Protein AF-A0A946UVP0-F1 (afdb_monomer_lite)

Secondary structure (DSSP, 8-state):
-GGGS-HHHHHHHHHHHHHHHHHH-TTT---HHHHHHHHHHHHTTT-GGGTS-TTSTTTHHHHHHHHHHHHHHHTHHHHHHHHHHHHHHHHHHHH-SS--HHHHHHHHHHHHHHHHHHHHHHHHHHHHHHHHTT--

pLDDT: mean 80.51, std 16.85, range [38.97, 98.25]

Structure (mmCIF, N/CA/C/O backbone):
data_AF-A0A946UVP0-F1
#
_entry.id   AF-A0A946UVP0-F1
#
loop_
_atom_site.group_PDB
_atom_site.id
_atom_site.type_symbol
_atom_site.label_atom_id
_atom_site.label_alt_id
_atom_site.label_comp_id
_atom_site.label_asym_id
_atom_site.label_entity_id
_atom_site.label_seq_id
_atom_site.pdbx_PDB_ins_code
_atom_site.Cartn_x
_atom_site.Cartn_y
_atom_site.Cartn_z
_atom_site.occupancy
_atom_site.B_iso_or_equiv
_atom_site.auth_seq_id
_atom_site.auth_comp_id
_atom_site.auth_asym_id
_atom_site.auth_atom_id
_atom_site.pdbx_PDB_model_num
ATOM 1 N N . GLY A 1 1 ? -6.066 4.266 -25.745 1.00 44.84 1 GLY A N 1
ATOM 2 C CA . GLY A 1 1 ? -6.816 3.814 -24.559 1.00 44.84 1 GLY A CA 1
ATOM 3 C C . GLY A 1 1 ? -6.261 2.478 -24.129 1.00 44.84 1 GLY A C 1
ATOM 4 O O . GLY A 1 1 ? -5.882 1.706 -25.005 1.00 44.84 1 GLY A O 1
ATOM 5 N N . LEU A 1 2 ? -6.172 2.228 -22.821 1.00 55.50 2 LEU A N 1
ATOM 6 C CA . LEU A 1 2 ? -5.683 0.967 -22.233 1.00 55.50 2 LEU A CA 1
ATOM 7 C C . LEU A 1 2 ? -6.486 -0.272 -22.686 1.00 55.50 2 LEU A C 1
ATOM 9 O O . LEU A 1 2 ? -6.010 -1.389 -22.537 1.00 55.50 2 LEU A O 1
ATOM 13 N N . ASP A 1 3 ? -7.634 -0.069 -23.333 1.00 59.22 3 ASP A N 1
ATOM 14 C CA . ASP A 1 3 ? -8.572 -1.089 -23.825 1.00 59.22 3 ASP A CA 1
ATOM 15 C C . ASP A 1 3 ? -8.019 -2.009 -24.936 1.00 59.22 3 ASP A C 1
ATOM 17 O O . ASP A 1 3 ? -8.702 -2.931 -25.371 1.00 59.22 3 ASP A O 1
ATOM 21 N N . ARG A 1 4 ? -6.792 -1.765 -25.424 1.00 66.00 4 ARG A N 1
ATOM 22 C CA . ARG A 1 4 ? -6.096 -2.619 -26.412 1.00 66.00 4 ARG A CA 1
ATOM 23 C C . ARG A 1 4 ? -4.838 -3.302 -25.866 1.00 66.00 4 ARG A C 1
ATOM 25 O O . ARG A 1 4 ? -4.166 -4.004 -26.618 1.00 66.00 4 ARG A O 1
ATOM 32 N N . ALA A 1 5 ? -4.484 -3.076 -24.601 1.00 68.19 5 ALA A N 1
ATOM 33 C CA . ALA A 1 5 ? -3.302 -3.688 -24.007 1.00 68.19 5 ALA A CA 1
ATOM 34 C C . ALA A 1 5 ? -3.599 -5.146 -23.596 1.00 68.19 5 ALA A C 1
ATOM 36 O O . ALA A 1 5 ? -4.657 -5.412 -23.023 1.00 68.19 5 ALA A O 1
ATOM 37 N N . PRO A 1 6 ? -2.684 -6.099 -23.845 1.00 80.38 6 PRO A N 1
ATOM 38 C CA . PRO A 1 6 ? -2.781 -7.449 -23.297 1.00 80.38 6 PRO A CA 1
ATOM 39 C C . PRO A 1 6 ? -2.973 -7.450 -21.771 1.00 80.38 6 PRO A C 1
ATOM 41 O O . PRO A 1 6 ? -2.352 -6.653 -21.068 1.00 80.38 6 PRO A O 1
ATOM 44 N N . GLY A 1 7 ? -3.774 -8.385 -21.243 1.00 79.12 7 GLY A N 1
ATOM 45 C CA . GLY A 1 7 ? -4.137 -8.423 -19.815 1.00 79.12 7 GLY A CA 1
ATOM 46 C C . GLY A 1 7 ? -2.941 -8.421 -18.855 1.00 79.12 7 GLY A C 1
ATOM 47 O O . GLY A 1 7 ? -2.952 -7.721 -17.851 1.00 79.12 7 GLY A O 1
ATOM 48 N N . PHE A 1 8 ? -1.842 -9.085 -19.222 1.00 75.69 8 PHE A N 1
ATOM 49 C CA . PHE A 1 8 ? -0.630 -9.121 -18.399 1.00 75.69 8 PHE A CA 1
ATOM 50 C C . PHE A 1 8 ? 0.042 -7.745 -18.218 1.00 75.69 8 PHE A C 1
ATOM 52 O O . PHE A 1 8 ? 0.770 -7.550 -17.240 1.00 75.69 8 PHE A O 1
ATOM 59 N N . ILE A 1 9 ? -0.156 -6.813 -19.159 1.00 78.00 9 ILE A N 1
ATOM 60 C CA . ILE A 1 9 ? 0.323 -5.427 -19.059 1.00 78.00 9 ILE A CA 1
ATOM 61 C C . ILE A 1 9 ? -0.577 -4.653 -18.097 1.00 78.00 9 ILE A C 1
ATOM 63 O O . ILE A 1 9 ? -0.078 -3.926 -17.242 1.00 78.00 9 ILE A O 1
ATOM 67 N N . VAL A 1 10 ? -1.895 -4.851 -18.193 1.00 84.31 10 VAL A N 1
ATOM 68 C CA . VAL A 1 10 ? -2.877 -4.228 -17.293 1.00 84.31 10 VAL A CA 1
ATOM 69 C C . VAL A 1 10 ? -2.602 -4.624 -15.841 1.00 84.31 10 VAL A C 1
ATOM 71 O O . VAL A 1 10 ? -2.442 -3.742 -15.001 1.00 84.31 10 VAL A O 1
ATOM 74 N N . ASP A 1 11 ? -2.398 -5.916 -15.570 1.00 85.06 11 ASP A N 1
ATOM 75 C CA . ASP A 1 11 ? -2.087 -6.423 -14.225 1.00 85.06 11 ASP A CA 1
ATOM 76 C C . ASP A 1 11 ? -0.837 -5.764 -13.616 1.00 85.06 11 ASP A C 1
ATOM 78 O O . ASP A 1 11 ? -0.764 -5.490 -12.416 1.00 85.06 11 ASP A O 1
ATOM 82 N N . ARG A 1 12 ? 0.181 -5.509 -14.445 1.00 85.06 12 ARG A N 1
ATOM 83 C CA . ARG A 1 12 ? 1.4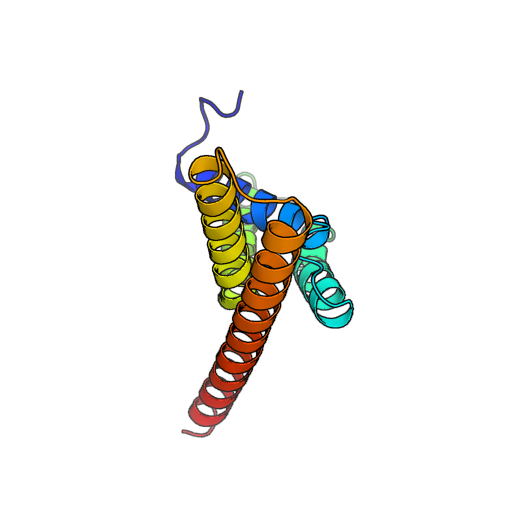35 -4.862 -14.033 1.00 85.06 12 ARG A CA 1
ATOM 84 C C . ARG A 1 12 ? 1.244 -3.382 -13.744 1.00 85.06 12 ARG A C 1
ATOM 86 O O . ARG A 1 12 ? 1.719 -2.894 -12.720 1.00 85.06 12 ARG A O 1
ATOM 93 N N . LEU A 1 13 ? 0.513 -2.684 -14.607 1.00 85.62 13 LEU A N 1
ATOM 94 C CA . LEU A 1 13 ? 0.159 -1.287 -14.378 1.00 85.62 13 LEU A CA 1
ATOM 95 C C . LEU A 1 13 ? -0.667 -1.130 -13.101 1.00 85.62 13 LEU A C 1
ATOM 97 O O . LEU A 1 13 ? -0.457 -0.180 -12.352 1.00 85.62 13 LEU A O 1
ATOM 101 N N . ASP A 1 14 ? -1.557 -2.073 -12.807 1.00 89.44 14 ASP A N 1
ATOM 102 C CA . ASP A 1 14 ? -2.351 -2.036 -11.584 1.00 89.44 14 ASP A CA 1
ATOM 103 C C . ASP A 1 14 ? -1.500 -2.285 -10.338 1.00 89.44 14 ASP A C 1
ATOM 105 O O . ASP A 1 14 ? -1.639 -1.549 -9.359 1.00 89.44 14 ASP A O 1
ATOM 109 N N . LYS A 1 15 ? -0.535 -3.213 -10.382 1.00 89.25 15 LYS A N 1
ATOM 110 C CA . LYS A 1 15 ? 0.472 -3.372 -9.313 1.00 89.25 15 LYS A CA 1
ATOM 111 C C . LYS A 1 15 ? 1.228 -2.063 -9.047 1.00 89.25 15 LYS A C 1
ATOM 113 O O . LYS A 1 15 ? 1.316 -1.644 -7.892 1.00 89.25 15 LYS A O 1
ATOM 118 N N . LEU A 1 16 ? 1.701 -1.377 -10.091 1.00 88.31 16 LEU A N 1
ATOM 119 C CA . LEU A 1 16 ? 2.358 -0.068 -9.958 1.00 88.31 16 LEU A CA 1
ATOM 120 C C . LEU A 1 16 ? 1.422 0.988 -9.354 1.00 88.31 16 LEU A C 1
ATOM 122 O O . LEU A 1 16 ? 1.808 1.707 -8.430 1.00 88.31 16 LEU A O 1
ATOM 126 N N . ARG A 1 17 ? 0.163 1.051 -9.810 1.00 90.88 17 ARG A N 1
ATOM 127 C CA . ARG A 1 17 ? -0.848 1.941 -9.217 1.00 90.88 17 ARG A CA 1
ATOM 128 C C . ARG A 1 17 ? -1.036 1.656 -7.730 1.00 90.88 17 ARG A C 1
ATOM 130 O O . ARG A 1 17 ? -1.130 2.605 -6.956 1.00 90.88 17 ARG A O 1
ATOM 137 N N . TYR A 1 18 ? -1.077 0.392 -7.309 1.00 93.94 18 TYR A N 1
ATOM 138 C CA . TYR A 1 18 ? -1.170 0.043 -5.889 1.00 93.94 18 TYR A CA 1
ATOM 139 C C . TYR A 1 18 ? 0.050 0.513 -5.095 1.00 93.94 18 TYR A C 1
ATOM 141 O O . TYR A 1 18 ? -0.135 1.043 -4.002 1.00 93.94 18 TYR A O 1
ATOM 149 N N . MET A 1 19 ? 1.267 0.392 -5.634 1.00 92.50 19 MET A N 1
ATOM 150 C CA . MET A 1 19 ? 2.481 0.896 -4.974 1.00 92.50 19 MET A CA 1
ATOM 151 C C . MET A 1 19 ? 2.419 2.415 -4.764 1.00 92.50 19 MET A C 1
ATOM 153 O O . MET A 1 19 ? 2.666 2.892 -3.657 1.00 92.50 19 MET A O 1
ATOM 157 N N . ILE A 1 20 ? 2.015 3.168 -5.792 1.00 91.44 20 ILE A N 1
ATOM 158 C CA . ILE A 1 20 ? 1.868 4.630 -5.710 1.00 91.44 20 ILE A CA 1
ATOM 159 C C . ILE A 1 20 ? 0.771 5.006 -4.705 1.00 91.44 20 ILE A C 1
ATOM 161 O O . ILE A 1 20 ? 0.999 5.817 -3.808 1.00 91.44 20 ILE A O 1
ATOM 165 N N . ARG A 1 21 ? -0.413 4.383 -4.804 1.00 95.50 21 ARG A N 1
ATOM 166 C CA . ARG A 1 21 ? -1.535 4.646 -3.888 1.00 95.50 21 ARG A CA 1
ATOM 167 C C . ARG A 1 21 ? -1.159 4.346 -2.441 1.00 95.50 21 ARG A C 1
ATOM 169 O O . ARG A 1 21 ? -1.483 5.140 -1.568 1.00 95.50 21 ARG A O 1
ATOM 176 N N . MET A 1 22 ? -0.429 3.260 -2.196 1.00 96.38 22 MET A N 1
ATOM 177 C CA . MET A 1 22 ? 0.033 2.877 -0.863 1.00 96.38 22 MET A CA 1
ATOM 178 C C . MET A 1 22 ? 0.898 3.963 -0.209 1.00 96.38 22 MET A C 1
ATOM 180 O O . MET A 1 22 ? 0.733 4.229 0.980 1.00 96.38 22 MET A O 1
ATOM 184 N N . ILE A 1 23 ? 1.804 4.595 -0.963 1.00 94.75 23 ILE A N 1
ATOM 185 C CA . ILE A 1 23 ? 2.668 5.670 -0.447 1.00 94.75 23 ILE A CA 1
ATOM 186 C C . ILE A 1 23 ? 1.843 6.910 -0.075 1.00 94.75 23 ILE A C 1
ATOM 188 O O . ILE A 1 23 ? 2.141 7.576 0.915 1.00 94.75 23 ILE A O 1
ATOM 192 N N . SER A 1 24 ? 0.810 7.224 -0.859 1.00 94.88 24 SER A N 1
ATOM 193 C CA . SER A 1 24 ? 0.026 8.457 -0.709 1.00 94.88 24 SER A CA 1
ATOM 194 C C . SER A 1 24 ? -1.224 8.323 0.173 1.00 94.88 24 SER A C 1
ATOM 196 O O . SER A 1 24 ? -1.898 9.321 0.425 1.00 94.88 24 SER A O 1
ATOM 198 N N . ASP A 1 25 ? -1.572 7.121 0.638 1.00 97.06 25 ASP A N 1
ATOM 199 C CA . ASP A 1 25 ? -2.816 6.875 1.372 1.00 97.06 25 ASP A CA 1
ATOM 200 C C . ASP A 1 25 ? -2.725 7.317 2.845 1.00 97.06 25 ASP A C 1
ATOM 202 O O . ASP A 1 25 ? -2.087 6.683 3.694 1.00 97.06 25 ASP A O 1
ATOM 206 N N . VAL A 1 26 ? -3.418 8.416 3.152 1.00 94.44 26 VAL A N 1
ATOM 207 C CA . VAL A 1 26 ? -3.455 9.060 4.476 1.00 94.44 26 VAL A CA 1
ATOM 208 C C . VAL A 1 26 ? -4.137 8.231 5.562 1.00 94.44 26 VAL A C 1
ATOM 210 O O . VAL A 1 26 ? -3.922 8.514 6.742 1.00 94.44 26 VAL A O 1
ATOM 213 N N . ASP A 1 27 ? -4.940 7.227 5.204 1.00 95.31 27 ASP A N 1
ATOM 214 C CA . ASP A 1 27 ? -5.509 6.280 6.165 1.00 95.31 27 ASP A CA 1
ATOM 215 C C . ASP A 1 27 ? -4.640 5.035 6.287 1.00 95.31 27 ASP A C 1
ATOM 217 O O . ASP A 1 27 ? -4.743 4.327 7.281 1.00 95.31 27 ASP A O 1
ATOM 221 N N . TRP A 1 28 ? -3.788 4.730 5.310 1.00 97.44 28 TRP A N 1
ATOM 222 C CA . TRP A 1 28 ? -2.816 3.651 5.454 1.00 97.44 28 TRP A CA 1
ATOM 223 C C . TRP A 1 28 ? -1.600 4.085 6.270 1.00 97.44 28 TRP A C 1
ATOM 225 O O . TRP A 1 28 ? -1.079 3.283 7.046 1.00 97.44 28 TRP A O 1
ATOM 235 N N . ARG A 1 29 ? -1.178 5.352 6.136 1.00 95.44 29 AR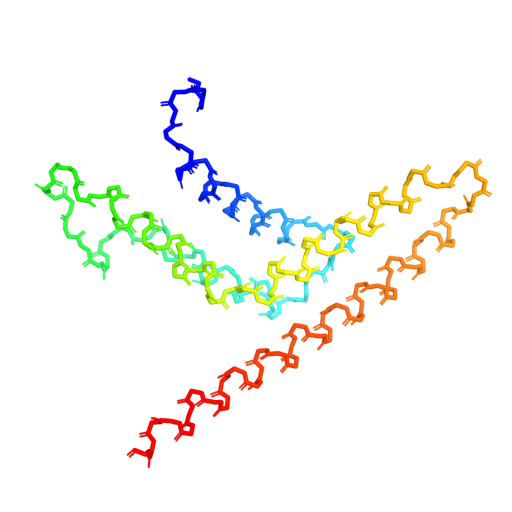G A N 1
ATOM 236 C CA . ARG A 1 29 ? -0.066 5.971 6.884 1.00 95.44 29 ARG A CA 1
ATOM 237 C C . ARG A 1 29 ? 1.139 5.046 6.971 1.00 95.44 29 ARG A C 1
ATOM 239 O O . ARG A 1 29 ? 1.550 4.629 8.061 1.00 95.44 29 ARG A O 1
ATOM 246 N N . LEU A 1 30 ? 1.657 4.665 5.808 1.00 94.56 30 LEU A N 1
ATOM 247 C CA . LEU A 1 30 ? 2.826 3.806 5.748 1.00 94.56 30 LEU A CA 1
ATOM 248 C C . LEU A 1 30 ? 3.986 4.489 6.508 1.00 94.56 30 LEU A C 1
ATOM 250 O O . LEU A 1 30 ? 4.257 5.664 6.253 1.00 94.56 30 LEU A O 1
ATOM 254 N N . PRO A 1 31 ? 4.658 3.810 7.459 1.00 93.56 31 PRO A N 1
ATOM 255 C CA . PRO A 1 31 ? 5.736 4.427 8.221 1.00 93.56 31 PRO A CA 1
ATOM 256 C C . PRO A 1 31 ? 6.872 4.869 7.307 1.00 93.56 31 PRO A C 1
ATOM 258 O O . PRO A 1 31 ? 7.176 4.197 6.324 1.00 93.56 31 PRO A O 1
ATOM 261 N N . HIS A 1 32 ? 7.532 5.968 7.662 1.00 91.62 32 HIS A N 1
ATOM 262 C CA . HIS A 1 32 ? 8.544 6.612 6.827 1.00 91.62 32 HIS A CA 1
ATOM 263 C C . HIS A 1 32 ? 9.660 5.668 6.344 1.00 91.62 32 HIS A C 1
ATOM 265 O O . HIS A 1 32 ? 10.046 5.721 5.178 1.00 91.62 32 HIS A O 1
ATOM 271 N N . ASP A 1 33 ? 10.136 4.758 7.195 1.00 88.81 33 ASP A N 1
ATOM 272 C CA . ASP A 1 33 ? 11.166 3.787 6.803 1.00 88.81 33 ASP A CA 1
ATOM 273 C C . ASP A 1 33 ? 10.657 2.775 5.766 1.00 88.81 33 ASP A C 1
ATOM 275 O O . ASP A 1 33 ? 11.403 2.353 4.883 1.00 88.81 33 ASP A O 1
ATOM 279 N N . GLU A 1 34 ? 9.373 2.413 5.828 1.00 91.19 34 GLU A N 1
ATOM 280 C CA . GLU A 1 34 ? 8.743 1.551 4.826 1.00 91.19 34 GLU A CA 1
ATOM 281 C C . GLU A 1 34 ? 8.446 2.348 3.539 1.00 91.19 34 GLU A C 1
ATOM 283 O O . GLU A 1 34 ? 8.646 1.819 2.452 1.00 91.19 34 GLU A O 1
ATOM 288 N N . VAL A 1 35 ? 8.068 3.634 3.628 1.00 92.00 35 VAL A N 1
ATOM 289 C CA . VAL A 1 35 ? 7.931 4.528 2.455 1.00 92.00 35 VAL A CA 1
ATOM 290 C C . VAL A 1 35 ? 9.249 4.637 1.700 1.00 92.00 35 VAL A C 1
ATOM 292 O O . VAL A 1 35 ? 9.275 4.407 0.495 1.00 92.00 35 VAL A O 1
ATOM 295 N N . LYS A 1 36 ? 10.352 4.929 2.400 1.00 86.69 36 LYS A N 1
ATOM 296 C CA . LYS A 1 36 ? 11.696 4.971 1.804 1.00 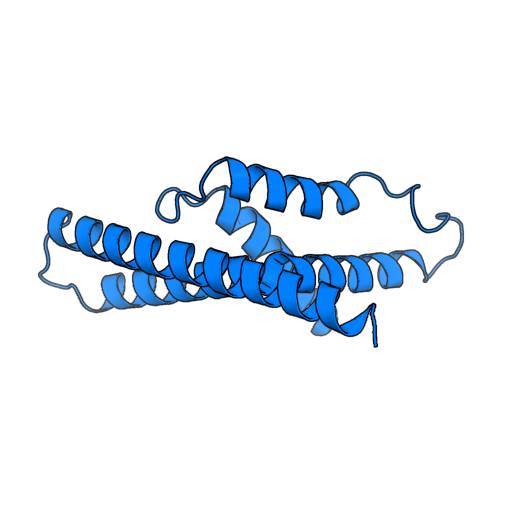86.69 36 LYS A CA 1
ATOM 297 C C . LYS A 1 36 ? 12.029 3.677 1.086 1.00 86.69 36 LYS A C 1
ATOM 299 O O . LYS A 1 36 ? 12.594 3.702 0.002 1.00 86.69 36 LYS A O 1
ATOM 304 N N . ARG A 1 37 ? 11.657 2.542 1.672 1.00 85.06 37 ARG A N 1
ATOM 305 C CA . ARG A 1 37 ? 11.899 1.251 1.046 1.00 85.06 37 ARG A CA 1
ATOM 306 C C . ARG A 1 37 ? 11.102 1.062 -0.241 1.00 85.06 37 ARG A C 1
ATOM 308 O O . ARG A 1 37 ? 11.673 0.611 -1.226 1.00 85.06 37 ARG A O 1
ATOM 315 N N . VAL A 1 38 ? 9.814 1.401 -0.239 1.00 87.19 38 VAL A N 1
ATOM 316 C CA . VAL A 1 38 ? 8.984 1.329 -1.450 1.00 87.19 38 VAL A CA 1
ATOM 317 C C . VAL A 1 38 ? 9.532 2.281 -2.514 1.00 87.19 38 VAL A C 1
ATOM 319 O O . VAL A 1 38 ? 9.659 1.881 -3.662 1.00 87.19 38 VAL A O 1
ATOM 322 N N . LEU A 1 39 ? 9.932 3.500 -2.138 1.00 85.19 39 LEU A N 1
ATOM 323 C CA . LEU A 1 39 ? 10.554 4.458 -3.056 1.00 85.19 39 LEU A CA 1
ATOM 324 C C . LEU A 1 39 ? 11.879 3.948 -3.623 1.00 85.19 39 LEU A C 1
ATOM 326 O O . LEU A 1 39 ? 12.082 4.072 -4.820 1.00 85.19 39 LEU A O 1
ATOM 330 N N . ASN A 1 40 ? 12.742 3.328 -2.817 1.00 79.88 40 ASN A N 1
ATOM 331 C CA . ASN A 1 40 ? 13.982 2.727 -3.313 1.00 79.88 40 ASN A CA 1
ATOM 332 C C . ASN A 1 40 ? 13.700 1.595 -4.309 1.00 79.88 40 ASN A C 1
ATOM 334 O O . ASN A 1 40 ? 14.379 1.494 -5.321 1.00 79.88 40 ASN A O 1
ATOM 338 N N . ALA A 1 41 ? 12.680 0.771 -4.050 1.00 79.69 41 ALA A N 1
ATOM 339 C CA . ALA A 1 41 ? 12.264 -0.275 -4.980 1.00 79.69 41 ALA A CA 1
ATOM 340 C C . ALA A 1 41 ? 11.644 0.303 -6.271 1.00 79.69 41 ALA A C 1
ATOM 342 O O . ALA A 1 41 ? 11.775 -0.287 -7.337 1.00 79.69 41 ALA A O 1
ATOM 343 N N . LEU A 1 42 ? 10.990 1.467 -6.193 1.00 76.88 42 LEU A N 1
ATOM 344 C CA . LEU A 1 42 ? 10.437 2.173 -7.353 1.00 76.88 42 LEU A CA 1
ATOM 345 C C . LEU A 1 42 ? 11.477 3.011 -8.114 1.00 76.88 42 LEU A C 1
ATOM 347 O O . LEU A 1 42 ? 11.300 3.237 -9.305 1.00 76.88 42 LEU A O 1
ATOM 351 N N . ALA A 1 43 ? 12.549 3.464 -7.463 1.00 73.06 43 ALA A N 1
ATOM 352 C CA . ALA A 1 43 ? 13.622 4.235 -8.093 1.00 73.06 43 ALA A CA 1
ATOM 353 C C . ALA A 1 43 ? 14.340 3.433 -9.192 1.00 73.06 43 ALA A C 1
ATOM 355 O O . ALA A 1 43 ? 14.866 4.012 -10.135 1.00 73.06 43 ALA A O 1
ATOM 356 N N . TYR A 1 44 ? 14.268 2.100 -9.142 1.00 63.62 44 TYR A N 1
ATOM 357 C CA . TYR A 1 44 ? 14.724 1.239 -10.234 1.00 63.62 44 TYR A CA 1
ATOM 358 C C . TYR A 1 44 ? 13.954 1.441 -11.553 1.00 63.62 44 TYR A C 1
ATOM 360 O O . TYR A 1 44 ? 14.442 1.019 -12.590 1.00 63.62 44 TYR A O 1
ATOM 368 N N . PHE A 1 45 ? 12.780 2.089 -11.550 1.00 64.12 45 PHE A N 1
ATOM 369 C CA . PHE A 1 45 ? 12.071 2.471 -12.783 1.00 64.12 45 PHE A CA 1
ATOM 370 C C . PHE A 1 45 ? 12.539 3.807 -13.372 1.00 64.12 45 PHE A C 1
ATOM 372 O O . PHE A 1 45 ? 12.114 4.158 -14.470 1.00 64.12 45 PHE A O 1
ATOM 379 N N . THR A 1 46 ? 13.331 4.597 -12.640 1.00 59.97 46 THR A N 1
ATOM 380 C CA . THR A 1 46 ? 13.711 5.956 -13.061 1.00 59.97 46 THR A CA 1
ATOM 381 C C . THR A 1 46 ? 15.109 6.051 -13.668 1.00 59.97 46 THR A C 1
ATOM 383 O O . THR A 1 46 ? 15.424 7.098 -14.221 1.00 59.97 46 THR A O 1
ATOM 386 N N . GLU A 1 47 ? 15.906 4.979 -13.611 1.00 55.94 47 GLU A N 1
ATOM 387 C CA . GLU A 1 47 ? 17.228 4.880 -14.246 1.00 55.94 47 GLU A CA 1
ATOM 388 C C . GLU A 1 47 ? 17.206 3.724 -15.274 1.00 55.94 47 GLU A C 1
ATOM 390 O O . GLU A 1 47 ? 17.379 2.564 -14.896 1.00 55.94 47 GLU A O 1
ATOM 395 N N . PRO A 1 48 ? 16.921 3.998 -16.562 1.00 48.47 48 PRO A N 1
ATOM 396 C CA . PRO A 1 48 ? 16.810 2.967 -17.605 1.00 48.47 48 PRO A CA 1
ATOM 397 C C . PRO A 1 48 ? 18.147 2.283 -17.932 1.00 48.47 48 PRO A C 1
ATOM 399 O O . PRO A 1 48 ? 18.171 1.129 -18.352 1.00 48.47 48 PRO A O 1
ATOM 402 N N . ASP A 1 49 ? 19.263 2.986 -17.716 1.00 50.84 49 ASP A N 1
ATOM 403 C CA . ASP A 1 49 ? 20.590 2.596 -18.206 1.00 50.84 49 ASP A CA 1
ATOM 404 C C . ASP A 1 49 ? 21.278 1.481 -17.393 1.00 50.84 49 ASP A C 1
ATOM 406 O O . ASP A 1 49 ? 22.294 0.943 -17.834 1.00 50.84 49 ASP A O 1
ATOM 410 N N . ASP A 1 50 ? 20.761 1.105 -16.218 1.00 52.28 50 ASP A N 1
ATOM 411 C CA . ASP A 1 50 ? 21.546 0.312 -15.256 1.00 52.28 50 ASP A CA 1
ATOM 412 C C . ASP A 1 50 ? 21.404 -1.217 -15.412 1.00 52.28 50 ASP A C 1
ATOM 414 O O . ASP A 1 50 ? 22.049 -1.977 -14.687 1.00 52.28 50 ASP A O 1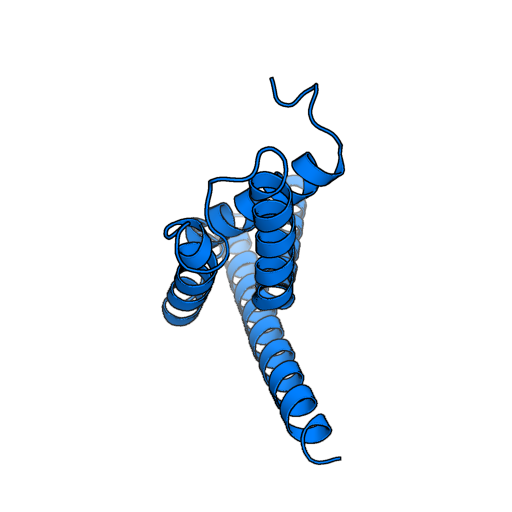
ATOM 418 N N . LEU A 1 51 ? 20.594 -1.703 -16.367 1.00 51.41 51 LEU A N 1
ATOM 419 C CA . LEU A 1 51 ? 20.415 -3.148 -16.591 1.00 51.41 51 LEU A CA 1
ATOM 420 C C . LEU A 1 51 ? 20.482 -3.606 -18.062 1.00 51.41 51 LEU A C 1
ATOM 422 O O . LEU A 1 51 ? 21.109 -4.643 -18.296 1.00 51.41 51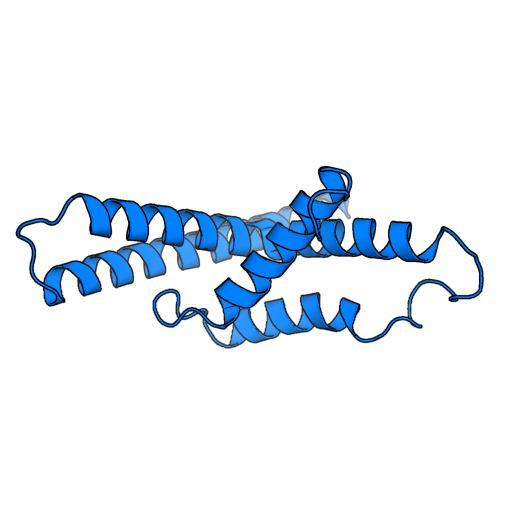 LEU A O 1
ATOM 426 N N . ILE A 1 52 ? 19.894 -2.907 -19.053 1.00 49.88 52 ILE A N 1
ATOM 427 C CA . ILE A 1 52 ? 19.881 -3.351 -20.471 1.00 49.88 52 ILE A CA 1
ATOM 428 C C . ILE A 1 52 ? 19.957 -2.151 -21.447 1.00 49.88 52 ILE A C 1
ATOM 430 O O . ILE A 1 52 ? 19.142 -1.244 -21.337 1.00 49.88 52 ILE A O 1
ATOM 434 N N . PRO A 1 53 ? 20.883 -2.126 -22.435 1.00 40.50 53 PRO A N 1
ATOM 435 C CA . PRO A 1 53 ? 20.996 -1.018 -23.393 1.00 40.50 53 PRO A CA 1
ATOM 436 C C . PRO A 1 53 ? 19.792 -0.902 -24.348 1.00 40.50 53 PRO A C 1
ATOM 438 O O . PRO A 1 53 ? 19.445 -1.861 -25.042 1.00 40.50 53 PRO A O 1
ATOM 441 N N . ASP A 1 54 ? 19.250 0.311 -24.483 1.00 47.72 54 ASP A N 1
ATOM 442 C CA . ASP A 1 54 ? 18.023 0.691 -25.217 1.00 47.72 54 ASP A CA 1
ATOM 443 C C . ASP A 1 54 ? 18.003 0.454 -26.748 1.00 47.72 54 ASP A C 1
ATOM 445 O O . ASP A 1 54 ? 17.087 0.877 -27.457 1.00 47.72 54 ASP A O 1
ATOM 449 N N . HIS A 1 55 ? 18.999 -0.212 -27.330 1.00 46.72 55 HIS A N 1
ATOM 450 C CA . HIS A 1 55 ? 19.173 -0.257 -28.790 1.00 46.72 55 HIS A CA 1
ATOM 451 C C . HIS A 1 55 ? 18.488 -1.448 -29.485 1.00 46.72 55 HIS A C 1
ATOM 453 O O . HIS A 1 55 ? 18.693 -1.645 -30.684 1.00 46.72 55 HIS A O 1
ATOM 459 N N . ILE A 1 56 ? 17.678 -2.247 -28.774 1.00 46.06 56 ILE A N 1
ATOM 460 C CA . ILE A 1 56 ? 17.040 -3.452 -29.334 1.00 46.06 56 ILE A CA 1
ATOM 461 C C . ILE A 1 56 ? 15.501 -3.340 -29.298 1.00 46.06 56 ILE A C 1
ATOM 463 O O . ILE A 1 56 ? 14.882 -3.509 -28.243 1.00 46.06 56 ILE A O 1
ATOM 467 N N . PRO A 1 57 ? 14.842 -3.106 -30.452 1.00 38.97 57 PRO A N 1
ATOM 468 C CA . PRO A 1 57 ? 13.385 -3.034 -30.538 1.00 38.97 57 PRO A CA 1
ATOM 469 C C . PRO A 1 57 ? 12.717 -4.341 -30.082 1.00 38.97 57 PRO A C 1
ATOM 471 O O . PRO A 1 57 ? 12.962 -5.403 -30.650 1.00 38.97 57 PRO A O 1
ATOM 474 N N . GLY A 1 58 ? 11.849 -4.256 -29.067 1.00 45.62 58 GLY A N 1
ATOM 475 C CA . GLY A 1 58 ? 11.099 -5.389 -28.503 1.00 45.62 58 GLY A CA 1
ATOM 476 C C . GLY A 1 58 ? 11.619 -5.923 -27.160 1.00 45.62 58 GLY A C 1
ATOM 477 O O . GLY A 1 58 ? 10.870 -6.626 -26.485 1.00 45.62 58 GLY A O 1
ATOM 478 N N . LEU A 1 59 ? 12.838 -5.554 -26.743 1.00 45.25 59 LEU A N 1
ATOM 479 C CA . LEU A 1 59 ? 13.443 -5.970 -25.466 1.00 45.25 59 LEU A CA 1
ATOM 480 C C . LEU A 1 59 ? 13.123 -5.014 -24.301 1.00 45.25 59 LEU A C 1
ATOM 482 O O . LEU A 1 59 ? 12.790 -5.494 -23.223 1.00 45.25 59 LEU A O 1
ATOM 486 N N . GLY A 1 60 ? 13.040 -3.698 -24.536 1.00 46.91 60 GLY A N 1
ATOM 487 C CA . GLY A 1 60 ? 12.743 -2.719 -23.471 1.00 46.91 60 GLY A CA 1
ATOM 488 C C . GLY A 1 60 ? 11.416 -2.943 -22.717 1.00 46.91 60 GLY A C 1
ATOM 489 O O . GLY A 1 60 ? 11.338 -2.720 -21.516 1.00 46.91 60 GLY A O 1
ATOM 490 N N . PHE A 1 61 ? 10.374 -3.487 -23.369 1.00 46.88 61 PHE A N 1
ATOM 491 C CA . PHE A 1 61 ? 9.103 -3.826 -22.696 1.00 46.88 61 PHE A CA 1
ATOM 492 C C . PHE A 1 61 ? 9.150 -5.139 -21.896 1.00 46.88 61 PHE A C 1
ATOM 494 O O . PHE A 1 61 ? 8.336 -5.341 -20.988 1.00 46.88 61 PHE A O 1
ATOM 501 N N . LEU A 1 62 ? 10.042 -6.067 -22.268 1.00 48.84 62 LEU A N 1
ATOM 502 C CA . LEU A 1 62 ? 10.244 -7.322 -21.542 1.00 48.84 62 LEU A CA 1
ATOM 503 C C . LEU A 1 62 ? 10.916 -7.031 -20.197 1.00 48.84 62 LEU A C 1
ATOM 505 O O . LEU A 1 62 ? 10.505 -7.594 -19.179 1.00 48.84 62 LEU A O 1
ATOM 509 N N . ASP A 1 63 ? 11.854 -6.088 -20.196 1.00 64.81 63 ASP A N 1
ATOM 510 C CA . ASP A 1 63 ? 12.584 -5.667 -19.007 1.00 64.81 63 ASP A CA 1
ATOM 511 C C . ASP A 1 63 ? 11.669 -4.937 -18.023 1.00 64.81 63 ASP A C 1
ATOM 513 O O . ASP A 1 63 ? 11.598 -5.347 -16.867 1.00 64.81 63 ASP A O 1
ATOM 517 N N . ASP A 1 64 ? 10.821 -4.005 -18.470 1.00 66.75 64 ASP A N 1
ATOM 518 C CA . ASP A 1 64 ? 9.822 -3.354 -17.604 1.00 66.75 64 ASP A CA 1
ATOM 519 C C . ASP A 1 64 ? 8.849 -4.355 -16.964 1.00 66.75 64 ASP A C 1
ATOM 521 O O . ASP A 1 64 ? 8.525 -4.292 -15.774 1.00 66.75 64 ASP A O 1
ATOM 525 N N . ALA A 1 65 ? 8.368 -5.322 -17.749 1.00 73.62 65 ALA A N 1
ATOM 526 C CA . ALA A 1 65 ? 7.420 -6.320 -17.275 1.00 73.62 65 ALA A CA 1
ATOM 527 C C . ALA A 1 65 ? 8.034 -7.273 -16.237 1.00 73.62 65 ALA A C 1
ATOM 529 O O . ALA A 1 65 ? 7.319 -7.741 -15.338 1.00 73.62 65 ALA A O 1
ATOM 530 N N . ILE A 1 66 ? 9.325 -7.577 -16.372 1.00 75.69 66 ILE A N 1
ATOM 531 C CA . ILE A 1 66 ? 10.108 -8.349 -15.406 1.00 75.69 66 ILE A CA 1
ATOM 532 C C . ILE A 1 66 ? 10.409 -7.491 -14.177 1.00 75.69 66 ILE A C 1
ATOM 534 O O . ILE A 1 66 ? 10.204 -7.961 -13.059 1.00 75.69 66 ILE A O 1
ATOM 538 N N . MET A 1 67 ? 10.795 -6.229 -14.356 1.00 76.44 67 MET A N 1
ATOM 539 C CA . MET A 1 67 ? 11.092 -5.297 -13.269 1.00 76.44 67 MET A CA 1
ATOM 540 C C . MET A 1 67 ? 9.875 -5.053 -12.378 1.00 76.44 67 MET A C 1
ATOM 542 O O . MET A 1 67 ? 9.973 -5.186 -11.157 1.00 76.44 67 MET A O 1
ATOM 546 N N . VAL A 1 68 ? 8.690 -4.827 -12.958 1.00 83.38 68 VAL A N 1
ATOM 547 C CA . VAL A 1 68 ? 7.435 -4.757 -12.189 1.00 83.38 68 VAL A CA 1
ATOM 548 C C . VAL A 1 68 ? 7.202 -6.033 -11.394 1.00 83.38 68 VAL A C 1
ATOM 550 O O . VAL A 1 68 ? 6.782 -5.968 -10.239 1.00 83.38 68 VAL A O 1
ATOM 553 N N . GLU A 1 69 ? 7.483 -7.197 -11.969 1.00 85.50 69 GLU A N 1
ATOM 554 C CA . GLU A 1 69 ? 7.317 -8.466 -11.268 1.00 85.50 69 GLU A CA 1
ATOM 555 C C . GLU A 1 69 ? 8.345 -8.644 -10.134 1.00 85.50 69 GLU A C 1
ATOM 557 O O . GLU A 1 69 ? 7.969 -9.095 -9.051 1.00 85.50 69 GLU A O 1
ATOM 562 N N . LEU A 1 70 ? 9.604 -8.237 -10.320 1.00 82.88 70 LEU A N 1
ATOM 563 C CA . LEU A 1 70 ? 10.641 -8.266 -9.283 1.00 82.88 70 LEU A CA 1
ATOM 564 C C . LEU A 1 70 ? 10.305 -7.331 -8.118 1.00 82.88 70 LEU A C 1
ATOM 566 O O . LEU A 1 70 ? 10.281 -7.776 -6.969 1.00 82.88 70 LEU A O 1
ATOM 570 N N . VAL A 1 71 ? 9.946 -6.078 -8.405 1.00 85.75 71 VAL A N 1
ATOM 571 C CA . VAL A 1 71 ? 9.532 -5.102 -7.386 1.00 85.75 71 VAL A CA 1
ATOM 572 C C . VAL A 1 71 ? 8.261 -5.569 -6.673 1.00 85.75 71 VAL A C 1
ATOM 574 O O . VAL A 1 71 ? 8.158 -5.484 -5.450 1.00 85.75 71 VAL A O 1
ATOM 577 N N . THR A 1 72 ? 7.306 -6.154 -7.403 1.00 90.81 72 THR A N 1
ATOM 578 C CA . THR A 1 72 ? 6.098 -6.745 -6.801 1.00 90.81 72 THR A CA 1
ATOM 579 C C . THR A 1 72 ? 6.438 -7.888 -5.849 1.00 90.81 72 THR A C 1
ATOM 581 O O . THR A 1 72 ? 5.822 -8.008 -4.791 1.00 90.81 72 THR A O 1
ATOM 584 N N . ARG A 1 73 ? 7.412 -8.736 -6.194 1.00 89.25 73 ARG A N 1
ATOM 585 C CA . ARG A 1 73 ? 7.874 -9.821 -5.317 1.00 89.25 73 ARG A CA 1
ATOM 586 C C . ARG A 1 73 ? 8.594 -9.285 -4.089 1.00 89.25 73 ARG A C 1
ATOM 588 O O . ARG A 1 73 ? 8.359 -9.800 -2.996 1.00 89.25 73 ARG A O 1
ATOM 595 N N . GLU A 1 74 ? 9.423 -8.258 -4.250 1.00 85.88 74 GLU A N 1
ATOM 596 C CA . GLU A 1 74 ? 10.113 -7.617 -3.132 1.00 85.88 74 GLU A CA 1
ATOM 597 C C . GLU A 1 74 ? 9.122 -6.987 -2.143 1.00 85.88 74 GLU A C 1
ATOM 599 O O . GLU A 1 74 ? 9.253 -7.175 -0.930 1.00 85.88 74 GLU A O 1
ATOM 604 N N . LEU A 1 75 ? 8.112 -6.288 -2.666 1.00 91.50 75 LEU A N 1
ATOM 605 C CA . LEU A 1 75 ? 7.086 -5.573 -1.902 1.00 91.50 75 LEU A CA 1
ATOM 606 C C . LEU A 1 75 ? 5.835 -6.415 -1.625 1.00 91.50 75 LEU A C 1
ATOM 608 O O . LEU A 1 75 ? 4.787 -5.880 -1.255 1.00 91.50 75 LEU A O 1
ATOM 612 N N . LYS A 1 76 ? 5.906 -7.737 -1.817 1.00 93.62 76 LYS A N 1
ATOM 613 C CA . LYS A 1 76 ? 4.740 -8.629 -1.757 1.00 93.62 76 LYS A CA 1
ATOM 614 C C . LYS A 1 76 ? 3.938 -8.451 -0.470 1.00 93.62 76 LYS A C 1
ATOM 616 O O . LYS A 1 76 ? 2.713 -8.402 -0.499 1.00 93.62 76 LYS A O 1
ATOM 621 N N . HIS A 1 77 ? 4.617 -8.380 0.672 1.00 95.56 77 HIS A N 1
ATOM 622 C CA . HIS A 1 77 ? 3.948 -8.329 1.970 1.00 95.56 77 HIS A CA 1
ATOM 623 C C . HIS A 1 77 ? 3.320 -6.964 2.259 1.00 95.56 77 HIS A C 1
ATOM 625 O O . HIS A 1 77 ? 2.284 -6.902 2.921 1.00 95.56 77 HIS A O 1
ATOM 631 N N . GLU A 1 78 ? 3.943 -5.898 1.772 1.00 95.38 78 GLU A N 1
ATOM 632 C CA . GLU A 1 78 ? 3.457 -4.527 1.816 1.00 95.38 78 GLU A CA 1
ATOM 633 C C . GLU A 1 78 ? 2.198 -4.385 0.948 1.00 95.38 78 GLU A C 1
ATOM 635 O O . GLU A 1 78 ? 1.172 -3.913 1.438 1.00 95.38 78 GLU A O 1
ATOM 640 N N . LEU A 1 79 ? 2.231 -4.896 -0.288 1.00 95.69 79 LEU A N 1
ATOM 641 C CA . LEU A 1 79 ? 1.088 -4.890 -1.206 1.00 95.69 79 LEU A CA 1
ATOM 642 C C . LEU A 1 79 ? -0.092 -5.714 -0.679 1.00 95.69 79 LEU A C 1
ATOM 644 O O . LEU A 1 79 ? -1.212 -5.213 -0.647 1.00 95.69 79 LEU A O 1
ATOM 648 N N . GLU A 1 80 ? 0.146 -6.940 -0.198 1.00 96.50 80 GLU A N 1
ATOM 649 C CA . GLU A 1 80 ? -0.892 -7.769 0.440 1.00 96.50 80 GLU A CA 1
ATOM 650 C C . GLU A 1 80 ? -1.536 -7.052 1.637 1.00 96.50 80 GLU A C 1
ATOM 652 O O . GLU A 1 80 ? -2.743 -7.127 1.849 1.00 96.50 80 GLU A O 1
ATOM 657 N N . ALA A 1 81 ? -0.735 -6.371 2.461 1.00 97.44 81 ALA A N 1
ATOM 658 C CA . ALA A 1 81 ? -1.244 -5.627 3.606 1.00 97.44 81 ALA A CA 1
ATOM 659 C C . ALA A 1 81 ? -2.060 -4.398 3.185 1.00 97.44 81 ALA A C 1
ATOM 661 O O . ALA A 1 81 ? -3.098 -4.137 3.789 1.00 97.44 81 ALA A O 1
ATOM 662 N N . TYR A 1 82 ? -1.623 -3.674 2.156 1.00 98.00 82 TYR A N 1
ATOM 663 C CA . TYR A 1 82 ? -2.339 -2.506 1.659 1.00 98.00 82 TYR A CA 1
ATOM 664 C C . TYR A 1 82 ? -3.667 -2.876 0.983 1.00 98.00 82 TYR A C 1
ATOM 666 O O . TYR A 1 82 ? -4.689 -2.254 1.266 1.00 98.00 82 TYR A O 1
ATOM 674 N N . ILE A 1 83 ? -3.685 -3.927 0.158 1.00 97.12 83 ILE A N 1
ATOM 675 C CA . ILE A 1 83 ? -4.913 -4.429 -0.477 1.00 97.12 83 ILE A CA 1
ATOM 676 C C . ILE A 1 83 ? -5.917 -4.876 0.596 1.00 97.12 83 ILE A C 1
ATOM 678 O O . ILE A 1 83 ? -7.053 -4.407 0.601 1.00 97.12 83 ILE A O 1
ATOM 682 N N . ASP A 1 84 ? -5.476 -5.661 1.588 1.00 97.94 84 ASP A N 1
ATOM 683 C CA . ASP A 1 84 ? -6.322 -6.076 2.717 1.00 97.94 84 ASP A CA 1
ATOM 684 C C . ASP A 1 84 ? -6.893 -4.891 3.512 1.00 97.94 84 ASP A C 1
ATOM 686 O O . ASP A 1 84 ? -7.969 -4.996 4.116 1.00 97.94 84 ASP A O 1
ATOM 690 N N . PHE A 1 85 ? -6.144 -3.789 3.589 1.00 98.12 85 PHE A N 1
ATOM 691 C CA . PHE A 1 85 ? -6.582 -2.567 4.249 1.00 98.12 85 PHE A CA 1
ATOM 692 C C . PHE A 1 85 ? -7.660 -1.849 3.431 1.00 98.12 85 PHE A C 1
ATOM 694 O O . PHE A 1 85 ? -8.693 -1.486 3.994 1.00 98.12 85 PHE A O 1
ATOM 701 N N . CYS A 1 86 ? -7.459 -1.698 2.119 1.00 97.12 86 CYS A N 1
ATOM 702 C CA . CYS A 1 86 ? -8.456 -1.135 1.207 1.00 97.12 86 CYS A CA 1
ATOM 703 C C . CYS A 1 86 ? -9.766 -1.929 1.245 1.00 97.12 86 CYS A C 1
ATOM 705 O O . CYS A 1 86 ? -10.818 -1.339 1.476 1.00 97.12 86 CYS A O 1
ATOM 707 N N . ASP A 1 87 ? -9.698 -3.257 1.146 1.00 96.62 87 ASP A N 1
ATOM 708 C CA . ASP A 1 87 ? -10.880 -4.124 1.199 1.00 96.62 87 ASP A CA 1
ATOM 709 C C . ASP A 1 87 ? -11.629 -3.992 2.529 1.00 96.62 87 ASP A C 1
ATOM 711 O O . ASP A 1 87 ? -12.860 -3.983 2.580 1.00 96.62 87 ASP A O 1
ATOM 715 N N . TYR A 1 88 ? -10.891 -3.882 3.637 1.00 95.81 88 TYR A N 1
ATOM 716 C CA . TYR A 1 88 ? -11.491 -3.651 4.946 1.00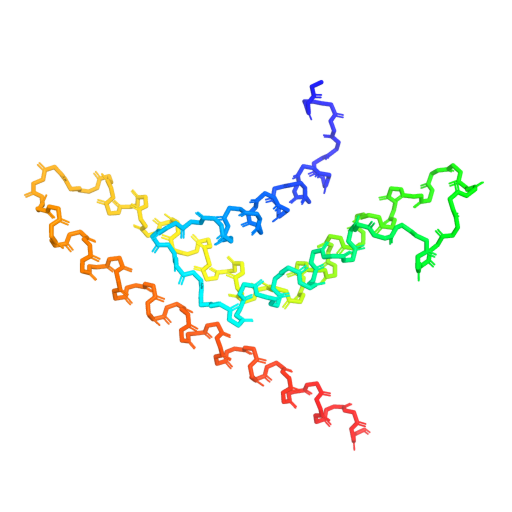 95.81 88 TYR A CA 1
ATOM 717 C C . TYR A 1 88 ? -12.176 -2.285 5.025 1.00 95.81 88 TYR A C 1
ATOM 719 O O . TYR A 1 88 ? -13.325 -2.210 5.462 1.00 95.81 88 TYR A O 1
ATOM 727 N N . ARG A 1 89 ? -11.508 -1.223 4.564 1.00 94.75 89 ARG A N 1
ATOM 728 C CA . ARG A 1 89 ? -12.060 0.136 4.528 1.00 94.75 89 ARG A CA 1
ATOM 729 C C . ARG A 1 89 ? -13.322 0.214 3.667 1.00 94.75 89 ARG A C 1
ATOM 731 O O . ARG A 1 89 ? -14.278 0.888 4.058 1.00 94.75 89 ARG A O 1
ATOM 738 N N . ASP A 1 90 ? -13.355 -0.491 2.543 1.00 93.31 90 ASP A N 1
ATOM 739 C CA . ASP A 1 90 ? -14.509 -0.526 1.644 1.00 93.31 90 ASP A CA 1
ATOM 740 C C . ASP A 1 90 ? -15.699 -1.263 2.268 1.00 93.31 90 ASP A C 1
ATOM 742 O O . ASP A 1 90 ? -16.826 -0.773 2.186 1.00 93.31 90 ASP A O 1
ATOM 746 N N . ARG A 1 91 ? -15.469 -2.391 2.958 1.00 90.69 91 ARG A N 1
ATOM 747 C CA . ARG A 1 91 ? -16.525 -3.100 3.710 1.00 90.69 91 ARG A CA 1
ATOM 748 C C . ARG A 1 91 ? -17.112 -2.233 4.819 1.00 90.69 91 ARG A C 1
ATOM 750 O O . ARG A 1 91 ? -18.319 -2.008 4.838 1.00 90.69 91 ARG A O 1
ATOM 757 N N . VAL A 1 92 ? -16.249 -1.658 5.660 1.00 88.38 92 VAL A N 1
ATOM 758 C CA . VAL A 1 92 ? -16.647 -0.737 6.739 1.00 88.38 92 VAL A CA 1
ATOM 759 C C . VAL A 1 92 ? -17.440 0.454 6.186 1.00 88.38 92 VAL A C 1
ATOM 761 O O . VAL A 1 92 ? -18.409 0.894 6.792 1.00 88.38 92 VAL A O 1
ATOM 764 N N . SER A 1 93 ? -17.093 0.956 4.998 1.00 85.62 93 SER A N 1
ATOM 765 C CA . SER A 1 93 ? -17.840 2.053 4.364 1.00 85.62 93 SER A CA 1
ATOM 766 C C . SER A 1 93 ? -19.246 1.658 3.904 1.00 85.62 93 SER A C 1
ATOM 768 O O . SER A 1 93 ? -20.126 2.514 3.880 1.00 85.62 93 SER A O 1
ATOM 770 N N . ARG A 1 94 ? -19.457 0.397 3.508 1.00 83.88 94 ARG A N 1
ATOM 771 C CA . ARG A 1 94 ? -20.739 -0.101 2.977 1.00 83.88 94 ARG A CA 1
ATOM 772 C C . ARG A 1 94 ? -21.712 -0.531 4.073 1.00 83.88 94 ARG A C 1
ATOM 774 O O . ARG A 1 94 ? -22.917 -0.412 3.887 1.00 83.88 94 ARG A O 1
ATOM 781 N N . GLU A 1 95 ? -21.203 -1.029 5.195 1.00 78.81 95 GLU A N 1
ATOM 782 C CA . GLU A 1 95 ? -22.018 -1.599 6.278 1.00 78.81 95 GLU A CA 1
ATOM 783 C C . GLU A 1 95 ? -22.600 -0.526 7.227 1.00 78.81 95 GLU A C 1
ATOM 785 O O . GLU A 1 95 ? -23.575 -0.778 7.936 1.00 78.81 95 GLU A O 1
ATOM 790 N N . GLN A 1 96 ? -22.075 0.706 7.209 1.00 63.78 96 GLN A N 1
ATOM 791 C CA . GLN A 1 96 ? -22.312 1.701 8.265 1.00 63.78 96 GLN A CA 1
ATOM 792 C C . GLN A 1 96 ? -23.331 2.792 7.942 1.00 63.78 96 GLN A C 1
ATOM 794 O O . GLN A 1 96 ? -23.044 3.984 8.018 1.00 63.78 96 GLN A O 1
ATOM 799 N N . GLY A 1 97 ? -24.586 2.404 7.729 1.00 60.09 97 GLY A N 1
ATOM 800 C CA . GLY A 1 97 ? -25.698 3.363 7.741 1.00 60.09 97 GLY A CA 1
ATOM 801 C C . GLY A 1 97 ? -25.942 4.063 9.098 1.00 60.09 97 GLY A C 1
ATOM 802 O O . GLY A 1 97 ? -26.827 4.913 9.166 1.00 60.09 97 GLY A O 1
ATOM 803 N N . ARG A 1 98 ? -25.228 3.700 10.186 1.00 60.66 98 ARG A N 1
ATOM 804 C CA . ARG A 1 98 ? -25.487 4.178 11.567 1.00 60.66 98 ARG A CA 1
ATOM 805 C C . ARG A 1 98 ? -24.265 4.385 12.490 1.00 60.66 98 ARG A C 1
ATOM 807 O O . ARG A 1 98 ? -24.471 4.799 13.628 1.00 60.66 98 ARG A O 1
ATOM 814 N N . GLU A 1 99 ? -23.027 4.118 12.069 1.00 69.31 99 GLU A N 1
ATOM 815 C CA . GLU A 1 99 ? -21.843 4.260 12.945 1.00 69.31 99 GLU A CA 1
ATOM 816 C C . GLU A 1 99 ? -21.188 5.648 12.857 1.00 69.31 99 GLU A C 1
ATOM 818 O O . GLU A 1 99 ? -21.282 6.345 11.847 1.00 69.31 99 GLU A O 1
ATOM 823 N N . THR A 1 100 ? -20.555 6.086 13.952 1.00 78.31 100 THR A N 1
ATOM 824 C CA . THR A 1 100 ? -19.957 7.426 14.051 1.00 78.31 100 THR A CA 1
ATOM 825 C C . THR A 1 100 ? -18.574 7.477 13.401 1.00 78.31 100 THR A C 1
ATOM 827 O O . THR A 1 100 ? -17.833 6.493 13.369 1.00 78.31 100 THR A O 1
ATOM 830 N N . ALA A 1 101 ? -18.176 8.667 12.937 1.00 80.12 101 ALA A N 1
ATOM 831 C CA . ALA A 1 101 ? -16.866 8.887 12.322 1.00 80.12 101 ALA A CA 1
ATOM 832 C C . ALA A 1 101 ? -15.681 8.522 13.242 1.00 80.12 101 ALA A C 1
ATOM 834 O O . ALA A 1 101 ? -14.646 8.074 12.751 1.00 80.12 101 ALA A O 1
ATOM 835 N N . VAL A 1 102 ? -15.833 8.690 14.563 1.00 80.88 102 VAL A N 1
ATOM 836 C CA . VAL A 1 102 ? -14.804 8.331 15.558 1.00 80.88 102 VAL A CA 1
ATOM 837 C C . VAL A 1 102 ? -14.597 6.819 15.588 1.00 80.88 102 VAL A C 1
ATOM 839 O O . VAL A 1 102 ? -13.478 6.356 15.401 1.00 80.88 102 VAL A O 1
ATOM 842 N N . SER A 1 103 ? -15.685 6.055 15.696 1.00 86.75 103 SER A N 1
ATOM 843 C CA . SER A 1 103 ? -15.626 4.592 15.738 1.00 86.75 103 SER A CA 1
ATOM 844 C C . SER A 1 103 ? -14.987 4.016 14.470 1.00 86.75 103 SER A C 1
ATOM 846 O O . SER A 1 103 ? -14.130 3.136 14.530 1.00 86.75 103 SER A O 1
ATOM 848 N N . ARG A 1 104 ? -15.321 4.601 13.310 1.00 86.44 104 ARG A N 1
ATOM 849 C CA . ARG A 1 104 ? -14.701 4.253 12.026 1.00 86.44 104 ARG A CA 1
ATOM 850 C C . ARG A 1 104 ? -13.189 4.440 12.028 1.00 86.44 104 ARG A C 1
ATOM 852 O O . ARG A 1 104 ? -12.469 3.586 11.513 1.00 86.44 104 ARG A O 1
ATOM 859 N N . LYS A 1 105 ? -12.711 5.561 12.563 1.00 90.56 105 LYS A N 1
ATOM 860 C CA . LYS A 1 105 ? -11.281 5.853 12.626 1.00 90.56 105 LYS A CA 1
ATOM 861 C C . LYS A 1 105 ? -10.544 4.837 13.498 1.00 90.56 105 LYS A C 1
ATOM 863 O O . LYS A 1 105 ? -9.516 4.331 13.054 1.00 90.56 105 LYS A O 1
ATOM 868 N N . ASP A 1 106 ? -11.092 4.501 14.662 1.00 92.25 106 ASP A N 1
ATOM 869 C CA . ASP A 1 106 ? -10.461 3.567 15.600 1.00 92.25 106 ASP A CA 1
ATOM 870 C C . ASP A 1 106 ? -10.290 2.175 14.971 1.00 92.25 106 ASP A C 1
ATOM 872 O O . ASP A 1 106 ? -9.195 1.613 14.982 1.00 92.25 106 ASP A O 1
ATOM 876 N N . TRP A 1 107 ? -11.317 1.656 14.287 1.00 92.19 107 TRP A N 1
ATOM 877 C CA . TRP A 1 107 ? -11.198 0.378 13.574 1.00 92.19 107 TRP A CA 1
ATOM 878 C C . TRP A 1 107 ? -10.172 0.400 12.441 1.00 92.19 107 TRP A C 1
ATOM 880 O O . TRP A 1 107 ? -9.468 -0.589 12.215 1.00 92.19 107 TRP A O 1
ATOM 890 N N . LEU A 1 108 ? -10.085 1.510 11.700 1.00 95.25 108 LEU A N 1
ATOM 891 C CA . LEU A 1 108 ? -9.073 1.664 10.656 1.00 95.25 108 LEU A CA 1
ATOM 892 C C . LEU A 1 108 ? -7.665 1.728 11.259 1.00 95.25 108 LEU A C 1
ATOM 894 O O . LEU A 1 108 ? -6.749 1.114 10.708 1.00 95.25 108 LEU A O 1
ATOM 898 N N . ASP A 1 109 ? -7.486 2.411 12.388 1.00 96.06 109 ASP A N 1
ATOM 899 C CA . ASP A 1 109 ? -6.205 2.512 13.090 1.00 96.06 109 ASP A CA 1
ATOM 900 C C . ASP A 1 109 ? -5.756 1.143 13.648 1.00 96.06 109 ASP A C 1
ATOM 902 O O . ASP A 1 109 ? -4.599 0.740 13.450 1.00 96.06 109 ASP A O 1
ATOM 906 N N . ASP A 1 110 ? -6.673 0.369 14.234 1.00 96.50 110 ASP A N 1
ATOM 907 C CA . ASP A 1 110 ? -6.416 -0.996 14.709 1.00 96.50 110 ASP A CA 1
ATOM 908 C C . ASP A 1 110 ? -6.069 -1.941 13.556 1.00 96.50 110 ASP A C 1
ATOM 910 O O . ASP A 1 110 ? -5.066 -2.673 13.590 1.00 96.50 110 ASP A O 1
ATOM 914 N N . ARG A 1 111 ? -6.866 -1.902 12.479 1.00 97.38 111 ARG A N 1
ATOM 915 C CA . ARG A 1 111 ? -6.637 -2.744 11.303 1.00 97.38 111 ARG A CA 1
ATOM 916 C C . ARG A 1 111 ? -5.298 -2.423 10.648 1.00 97.38 111 ARG A C 1
ATOM 918 O O . ARG A 1 111 ? -4.553 -3.350 10.314 1.00 97.38 111 ARG A O 1
ATOM 925 N N . ARG A 1 112 ? -4.970 -1.137 10.497 1.00 97.75 112 ARG A N 1
ATOM 926 C CA . ARG A 1 112 ? -3.673 -0.669 9.989 1.00 97.75 112 ARG A CA 1
ATOM 927 C C . ARG A 1 112 ? -2.534 -1.245 10.824 1.00 97.75 112 ARG A C 1
ATOM 929 O O . ARG A 1 112 ? -1.631 -1.880 10.277 1.00 97.75 112 ARG A O 1
ATOM 936 N N . SER A 1 113 ? -2.596 -1.080 12.143 1.00 97.56 113 SER A N 1
ATOM 937 C CA . SER A 1 113 ? -1.551 -1.527 13.072 1.00 97.56 113 SER A CA 1
ATOM 938 C C . SER A 1 113 ? -1.314 -3.040 12.997 1.00 97.56 113 SER A C 1
ATOM 940 O O . SER A 1 113 ? -0.165 -3.502 12.941 1.00 97.56 113 SER A O 1
ATOM 942 N N . ALA A 1 114 ? -2.391 -3.826 12.910 1.00 98.06 114 ALA A N 1
ATOM 943 C CA . ALA A 1 114 ? -2.318 -5.276 12.764 1.00 98.06 114 ALA A CA 1
ATOM 944 C C . ALA A 1 114 ? -1.665 -5.702 11.435 1.00 98.06 114 ALA A C 1
ATOM 946 O O . ALA A 1 114 ? -0.779 -6.567 11.420 1.00 98.06 114 ALA A O 1
ATOM 947 N N . LEU A 1 115 ? -2.065 -5.082 10.320 1.00 98.25 115 LEU A N 1
ATOM 948 C CA . LEU A 1 115 ? -1.559 -5.399 8.982 1.00 98.25 115 LEU A CA 1
ATOM 949 C C . LEU A 1 115 ? -0.091 -4.991 8.806 1.00 98.25 115 LEU A C 1
ATOM 951 O O . LEU A 1 115 ? 0.711 -5.793 8.320 1.00 98.25 115 LEU A O 1
ATOM 955 N N . GLN A 1 116 ? 0.299 -3.810 9.286 1.00 97.62 116 GLN A N 1
ATOM 956 C CA . GLN A 1 116 ? 1.697 -3.376 9.251 1.00 97.62 116 GLN A CA 1
ATOM 957 C C . GLN A 1 116 ? 2.600 -4.237 10.152 1.00 97.62 116 GLN A C 1
ATOM 959 O O . GLN A 1 116 ? 3.746 -4.540 9.816 1.00 97.62 116 GLN A O 1
ATOM 964 N N . SER A 1 117 ? 2.093 -4.706 11.293 1.00 97.19 117 SER A N 1
ATOM 965 C CA . SER A 1 117 ? 2.831 -5.665 12.122 1.00 97.19 117 SER A CA 1
ATOM 966 C C . SER A 1 117 ? 2.983 -7.018 11.418 1.00 97.19 117 SER A C 1
ATOM 968 O O . SER A 1 117 ? 4.047 -7.641 11.469 1.00 97.19 117 SER A O 1
ATOM 970 N N . ARG A 1 118 ? 1.939 -7.475 10.715 1.00 97.06 118 ARG A N 1
ATOM 971 C CA . ARG A 1 118 ? 1.965 -8.711 9.922 1.00 97.06 118 ARG A CA 1
ATOM 972 C C . ARG A 1 118 ? 2.987 -8.637 8.789 1.00 97.06 118 ARG A C 1
ATOM 974 O O . ARG A 1 118 ? 3.762 -9.585 8.648 1.00 97.06 118 ARG A O 1
ATOM 981 N N . MET A 1 119 ? 3.013 -7.551 8.010 1.00 95.56 119 MET A N 1
ATOM 982 C CA . MET A 1 119 ? 3.957 -7.418 6.891 1.00 95.56 119 MET A CA 1
ATOM 983 C C . MET A 1 119 ? 5.409 -7.422 7.389 1.00 95.56 119 MET A C 1
ATOM 985 O O . MET A 1 119 ? 6.216 -8.197 6.877 1.00 95.56 119 MET A O 1
ATOM 989 N N . ARG A 1 120 ? 5.721 -6.694 8.478 1.00 95.12 120 ARG A N 1
ATOM 990 C CA . ARG A 1 120 ? 7.061 -6.686 9.097 1.00 95.12 120 ARG A CA 1
ATOM 991 C C . ARG A 1 120 ? 7.518 -8.086 9.512 1.00 95.12 120 ARG A C 1
ATOM 993 O O . ARG A 1 120 ? 8.626 -8.498 9.167 1.00 95.12 120 ARG A O 1
ATOM 1000 N N . ARG A 1 121 ? 6.651 -8.852 10.186 1.00 95.56 121 ARG A N 1
ATOM 1001 C CA . ARG A 1 121 ? 6.959 -10.234 10.599 1.00 95.56 121 ARG A CA 1
ATOM 1002 C C . ARG A 1 121 ? 7.183 -11.167 9.409 1.00 95.56 121 ARG A C 1
ATOM 1004 O O . ARG A 1 121 ? 8.139 -11.940 9.413 1.00 95.56 121 ARG A O 1
ATOM 1011 N N . ARG A 1 122 ? 6.315 -11.117 8.390 1.00 94.75 122 ARG A N 1
ATOM 1012 C CA . ARG A 1 122 ? 6.440 -11.967 7.189 1.00 94.75 122 ARG A CA 1
ATOM 1013 C C . ARG A 1 122 ? 7.740 -11.683 6.438 1.00 94.75 122 ARG A C 1
ATOM 1015 O O . ARG A 1 122 ? 8.459 -12.610 6.079 1.00 94.75 122 ARG A O 1
ATOM 1022 N N . ARG A 1 123 ? 8.093 -10.407 6.325 1.00 90.94 123 ARG A N 1
ATOM 1023 C CA . ARG A 1 123 ? 9.324 -9.923 5.699 1.00 90.94 123 ARG A CA 1
ATOM 1024 C C . ARG A 1 123 ? 10.589 -10.385 6.408 1.00 90.94 123 ARG A C 1
ATOM 1026 O O . ARG A 1 123 ? 11.519 -10.846 5.755 1.00 90.94 123 ARG A O 1
ATOM 1033 N N . GLN A 1 124 ? 10.624 -10.294 7.738 1.00 90.75 124 GLN A N 1
ATOM 1034 C CA . GLN A 1 124 ? 11.746 -10.799 8.539 1.00 90.75 124 GLN A CA 1
ATOM 1035 C C . GLN A 1 124 ? 11.930 -12.312 8.364 1.00 90.75 124 GLN A C 1
ATOM 1037 O O . GLN A 1 124 ? 13.049 -12.768 8.140 1.00 90.75 124 GLN A O 1
ATOM 1042 N N . ARG A 1 125 ? 10.833 -13.082 8.374 1.00 90.00 125 ARG A N 1
ATOM 1043 C CA . ARG A 1 125 ? 10.872 -14.531 8.118 1.00 90.00 125 ARG A CA 1
ATOM 1044 C C . ARG A 1 125 ? 11.362 -14.863 6.707 1.00 90.00 125 ARG A C 1
ATOM 1046 O O . ARG A 1 125 ? 12.122 -15.809 6.544 1.00 90.00 125 ARG A O 1
ATOM 1053 N N . GLY A 1 126 ? 10.953 -14.088 5.700 1.00 84.44 126 GLY A N 1
ATOM 1054 C CA . GLY A 1 126 ? 11.445 -14.236 4.328 1.00 84.44 126 GLY A CA 1
ATOM 1055 C C . GLY A 1 126 ? 12.963 -14.069 4.233 1.00 84.44 126 GLY A C 1
ATOM 1056 O O . GLY A 1 126 ? 13.634 -14.922 3.660 1.00 84.44 126 GLY A O 1
ATOM 1057 N N . LYS A 1 127 ? 13.514 -13.030 4.881 1.00 80.75 127 LYS A N 1
ATOM 1058 C CA . LYS A 1 127 ? 14.967 -12.792 4.934 1.00 80.75 127 LYS A CA 1
ATOM 1059 C C . LYS A 1 127 ? 15.727 -13.930 5.625 1.00 80.75 127 LYS A C 1
ATOM 1061 O O . LYS A 1 127 ? 16.740 -14.370 5.101 1.00 80.75 127 LYS A O 1
ATOM 1066 N N . GLN A 1 128 ? 15.216 -14.432 6.752 1.00 81.12 128 GLN A N 1
ATOM 1067 C CA . GLN A 1 128 ? 15.838 -15.545 7.485 1.00 81.12 128 GLN A CA 1
ATOM 1068 C C . GLN A 1 128 ? 15.912 -16.828 6.645 1.00 81.12 128 GLN A C 1
ATOM 1070 O O . GLN A 1 128 ? 16.945 -17.489 6.614 1.00 81.12 128 GLN A O 1
ATOM 1075 N N . ARG A 1 129 ? 14.841 -17.165 5.916 1.00 77.06 129 ARG A N 1
ATOM 1076 C CA . ARG A 1 129 ? 14.829 -18.353 5.046 1.00 77.06 129 ARG A CA 1
ATOM 1077 C C . ARG A 1 129 ? 15.821 -18.229 3.890 1.00 77.06 129 ARG A C 1
ATOM 1079 O O . ARG A 1 129 ? 16.486 -19.208 3.576 1.00 77.06 129 ARG A O 1
ATOM 1086 N N . ALA A 1 130 ? 15.937 -17.040 3.296 1.00 73.38 130 ALA A N 1
ATOM 1087 C CA . ALA A 1 130 ? 16.913 -16.777 2.242 1.00 73.38 130 ALA A CA 1
ATOM 1088 C C . ALA A 1 130 ? 18.360 -16.890 2.750 1.00 73.38 130 ALA A C 1
ATOM 1090 O O . ALA A 1 130 ? 19.202 -17.415 2.035 1.00 73.38 130 ALA A O 1
ATOM 1091 N N . SER A 1 131 ? 18.646 -16.456 3.986 1.00 71.12 131 SER A N 1
ATOM 1092 C CA . SER A 1 131 ? 19.983 -16.615 4.568 1.00 71.12 131 SER A CA 1
ATOM 1093 C C . SER A 1 131 ? 20.327 -18.066 4.899 1.00 71.12 131 SER A C 1
ATOM 1095 O O . SER A 1 131 ? 21.461 -18.458 4.683 1.00 71.12 131 SER A O 1
ATOM 1097 N N . THR A 1 132 ? 19.384 -18.872 5.403 1.00 70.81 132 THR A N 1
ATOM 1098 C CA . THR A 1 132 ? 19.669 -20.270 5.780 1.00 70.81 132 THR A CA 1
ATOM 1099 C C . THR A 1 132 ? 19.942 -21.151 4.561 1.00 70.81 132 THR A C 1
ATOM 1101 O O . THR A 1 132 ? 20.898 -21.908 4.586 1.00 70.81 132 THR A O 1
ATOM 1104 N N . GLY A 1 133 ? 19.187 -20.992 3.469 1.00 61.78 133 GLY A N 1
ATOM 1105 C CA . GLY A 1 133 ? 19.400 -21.776 2.242 1.00 61.78 133 GLY A CA 1
ATOM 1106 C C . GLY A 1 133 ? 20.624 -21.377 1.406 1.00 61.78 133 GLY A C 1
ATOM 1107 O O . GLY A 1 133 ? 20.819 -21.940 0.339 1.00 61.78 133 GLY A O 1
ATOM 1108 N N . LEU A 1 134 ? 21.407 -20.383 1.843 1.00 59.12 134 LEU A N 1
ATOM 1109 C CA . LEU A 1 134 ? 22.679 -19.980 1.223 1.00 59.12 134 LEU A CA 1
ATOM 1110 C C . LEU A 1 134 ? 23.895 -20.659 1.883 1.00 59.12 134 LEU A C 1
ATOM 1112 O O . LEU A 1 134 ? 25.012 -20.498 1.398 1.00 59.12 134 LEU A O 1
ATOM 1116 N N . PHE A 1 135 ? 23.677 -21.385 2.985 1.00 54.84 135 PHE A N 1
ATOM 1117 C CA . PHE A 1 135 ? 24.699 -22.132 3.727 1.00 54.84 135 PHE A CA 1
ATOM 1118 C C . PHE A 1 135 ? 24.473 -23.659 3.701 1.00 54.84 135 PHE A C 1
ATOM 1120 O O . PHE A 1 135 ? 25.179 -24.369 4.417 1.00 54.84 135 PHE A O 1
ATOM 1127 N N . ASP A 1 136 ? 23.528 -24.135 2.882 1.00 49.91 136 ASP A N 1
ATOM 1128 C CA . ASP A 1 136 ? 23.271 -25.551 2.562 1.00 49.91 136 ASP A CA 1
ATOM 1129 C C . ASP A 1 136 ? 23.720 -25.850 1.120 1.00 49.91 136 ASP A C 1
ATOM 1131 O O . ASP A 1 136 ? 24.212 -26.974 0.869 1.00 49.91 136 ASP A O 1
#

Radius of gyration: 18.28 Å; chains: 1; bounding box: 50×35×46 Å

Foldseek 3Di:
DCVPPDVLVVVLVVLVVLLVCCLVPPLLCDDPVVSVVSVVLVVVVVDQPPPDDPPDPPVSVVVSSVSSVVSCVLCVLVSVLSVVLVVVLVVLVVPPPPDDPVVSSVVSVVSSVVSSVRSVVVNVVVVVVVVVVVVD

Sequence (136 aa):
GLDRAPGFIVDRLDKLRYMIRMISDVDWRLPHDEVKRVLNALAYFTEPDDLIPDHIPGLGFLDDAIMVELVTRELKHELEAYIDFCDYRDRVSREQGRETAVSRKDWLDDRRSALQSRMRRRRQRGKQRASTGLFD